Protein AF-A0A0P9CFW8-F1 (afdb_monomer)

InterPro domains:
  IPR012853 Chloramphenicol phosphotransferase-like [PF07931] (1-54)
  IPR027417 P-loop containing nucleoside triphosphate hydrolase [G3DSA:3.40.50.300] (1-91)
  IPR027417 P-loop containing nucleoside triphosphate hydrolase [SSF52540] (1-49)

Secondary structure (DSSP, 8-state):
-------STTSSHHHHHHHHHHH-SS------HHHHHTTS-GGGEESSSGGGGSEEEEEEEETTEEEEEEEE-HHHHHHHHHHHHHHHHH-

Nearest PDB structures (foldseek):
  8uu4-assembly1_g  TM=4.516E-01  e=2.038E+00  Listeria innocua
  2kqr-assembly1_A  TM=4.828E-01  e=3.688E+00  Brugia malayi
  7dma-assembly1_B  TM=2.561E-01  e=1.673E+00  Vibrio alginolyticus
  8cua-assembly1_A  TM=2.445E-01  e=4.494E+00  Homo sapiens
  8ctd-assembly1_A  TM=2.237E-01  e=5.850E+00  Homo sapiens

Foldseek 3Di:
DDDDDDDDPPPCSVVVQVVCQVPDPDGDDDDDPVNLVVVDPPCCDEPHPNVQQAWYWDWDADPVGIDTDIDGHPNNVVSVVVSVVVVVVVD

Structure (mmCIF, N/CA/C/O backbone):
data_AF-A0A0P9CFW8-F1
#
_entry.id   AF-A0A0P9CFW8-F1
#
loop_
_atom_site.group_PDB
_atom_site.id
_atom_site.type_symbol
_atom_site.label_atom_id
_atom_site.label_alt_id
_atom_site.label_comp_id
_atom_site.label_asym_id
_atom_site.label_entity_id
_atom_site.label_seq_id
_atom_site.pdbx_PDB_ins_code
_atom_site.Cartn_x
_atom_site.Cartn_y
_atom_site.Cartn_z
_atom_site.occupancy
_atom_site.B_iso_or_equiv
_atom_site.auth_seq_id
_atom_site.auth_comp_id
_atom_site.auth_asym_id
_atom_site.auth_atom_id
_atom_site.pdbx_PDB_model_num
ATOM 1 N N . MET A 1 1 ? -3.186 7.128 20.056 1.00 86.06 1 MET A N 1
ATOM 2 C CA . MET A 1 1 ? -2.126 6.155 20.469 1.00 86.06 1 MET A CA 1
ATOM 3 C C . MET A 1 1 ? -1.725 5.375 19.233 1.00 86.06 1 MET A C 1
ATOM 5 O O . MET A 1 1 ? -2.618 4.877 18.566 1.00 86.06 1 MET A O 1
ATOM 9 N N . ILE A 1 2 ? -0.429 5.252 18.931 1.00 92.62 2 ILE A N 1
ATOM 10 C CA . ILE A 1 2 ? 0.049 4.564 17.721 1.00 92.62 2 ILE A CA 1
ATOM 11 C C . ILE A 1 2 ? 0.819 3.303 18.117 1.00 92.62 2 ILE A C 1
ATOM 13 O O . ILE A 1 2 ? 1.723 3.368 18.948 1.00 92.62 2 ILE A O 1
ATOM 17 N N . ILE A 1 3 ? 0.477 2.172 17.497 1.00 94.62 3 ILE A N 1
ATOM 18 C CA . ILE A 1 3 ? 1.205 0.904 17.616 1.00 94.62 3 ILE A CA 1
ATOM 19 C C . ILE A 1 3 ? 1.842 0.609 16.258 1.00 94.62 3 ILE A C 1
ATOM 21 O O . ILE A 1 3 ? 1.146 0.560 15.247 1.00 94.62 3 ILE A O 1
ATOM 25 N N . VAL A 1 4 ? 3.161 0.408 16.229 1.00 95.06 4 VAL A N 1
ATOM 26 C CA . VAL A 1 4 ? 3.905 0.103 14.997 1.00 95.06 4 VAL A CA 1
ATOM 27 C C . VAL A 1 4 ? 4.327 -1.362 15.004 1.00 95.06 4 VAL A C 1
ATOM 29 O O . VAL A 1 4 ? 5.085 -1.789 15.872 1.00 95.06 4 VAL A O 1
ATOM 32 N N . LEU A 1 5 ? 3.863 -2.128 14.014 1.00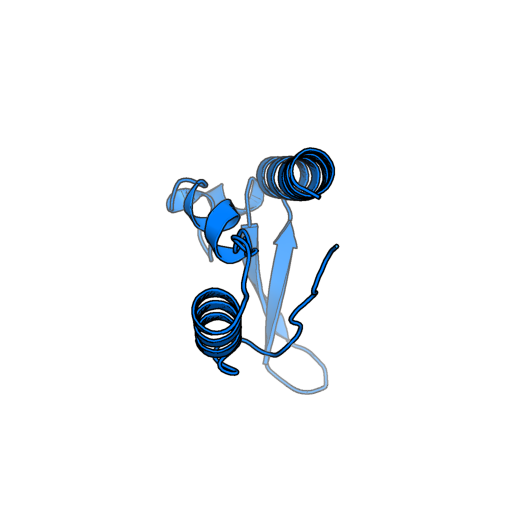 95.75 5 LEU A N 1
ATOM 33 C CA . LEU A 1 5 ? 4.260 -3.521 13.804 1.00 95.75 5 LEU A CA 1
ATOM 34 C C . LEU A 1 5 ? 5.312 -3.594 12.691 1.00 95.75 5 LEU A C 1
ATOM 36 O O . LEU A 1 5 ? 5.000 -3.363 11.524 1.00 95.75 5 LEU A O 1
ATOM 40 N N . ASN A 1 6 ? 6.553 -3.942 13.040 1.00 94.88 6 ASN A N 1
ATOM 41 C CA . ASN A 1 6 ? 7.652 -4.110 12.087 1.00 94.88 6 ASN A CA 1
ATOM 42 C C . ASN A 1 6 ? 8.152 -5.560 12.079 1.00 94.88 6 ASN A C 1
ATOM 44 O O . ASN A 1 6 ? 8.335 -6.174 13.126 1.00 94.88 6 ASN A O 1
ATOM 48 N N . GLY A 1 7 ? 8.377 -6.107 10.889 1.00 91.94 7 GLY A N 1
ATOM 49 C CA . GLY A 1 7 ? 8.781 -7.494 10.687 1.00 91.94 7 GLY A CA 1
ATOM 50 C C . GLY A 1 7 ? 8.853 -7.840 9.205 1.00 91.94 7 GLY A C 1
ATOM 51 O O . GLY A 1 7 ? 8.236 -7.167 8.372 1.00 91.94 7 GLY A O 1
ATOM 52 N N . VAL A 1 8 ? 9.590 -8.900 8.873 1.00 91.50 8 VAL A N 1
ATOM 53 C CA . VAL A 1 8 ? 9.772 -9.364 7.487 1.00 91.50 8 VAL A CA 1
ATOM 54 C C . VAL A 1 8 ? 8.437 -9.686 6.805 1.00 91.50 8 VAL A C 1
ATOM 56 O O . VAL A 1 8 ? 7.402 -9.855 7.461 1.00 91.50 8 VAL A O 1
ATOM 59 N N . SER A 1 9 ? 8.428 -9.740 5.470 1.00 86.06 9 SER A N 1
ATOM 60 C CA . SER A 1 9 ? 7.235 -10.175 4.733 1.00 86.06 9 SER A CA 1
ATOM 61 C C . SER A 1 9 ? 6.744 -11.524 5.272 1.00 86.06 9 SER A C 1
ATOM 63 O O . SER A 1 9 ? 7.546 -12.389 5.616 1.00 86.06 9 SER A O 1
ATOM 65 N N . SER A 1 10 ? 5.425 -11.674 5.405 1.00 88.69 10 SER A N 1
ATOM 66 C CA . SER A 1 10 ? 4.773 -12.871 5.962 1.00 88.69 10 SER A CA 1
ATOM 67 C C . SER A 1 10 ? 5.107 -13.230 7.423 1.00 88.69 10 SER A C 1
ATOM 69 O O . SER A 1 10 ? 4.726 -14.299 7.883 1.00 88.69 10 SER A O 1
ATOM 71 N N . SER A 1 11 ? 5.715 -12.337 8.216 1.00 94.44 11 SER A N 1
ATOM 72 C CA . SER A 1 11 ? 5.998 -12.585 9.646 1.00 94.44 11 SER A CA 1
ATOM 73 C C . SER A 1 11 ? 4.766 -12.585 10.575 1.00 94.44 11 SER A C 1
ATOM 75 O O . SER A 1 11 ? 4.924 -12.537 11.791 1.00 94.44 11 SER A O 1
ATOM 77 N N . GLY A 1 12 ? 3.541 -12.546 10.037 1.00 94.31 12 GLY A N 1
ATOM 78 C CA . GLY A 1 12 ? 2.302 -12.535 10.829 1.00 94.31 12 GLY A CA 1
ATOM 79 C C . GLY A 1 12 ? 1.822 -11.164 11.328 1.00 94.31 12 GLY A C 1
ATOM 80 O O . GLY A 1 12 ? 0.913 -11.113 12.153 1.00 94.31 12 GLY A O 1
ATOM 81 N N . LYS A 1 13 ? 2.372 -10.046 10.827 1.00 96.12 13 LYS A N 1
ATOM 82 C CA . LYS A 1 13 ? 1.985 -8.679 11.252 1.00 96.12 13 LYS A CA 1
ATOM 83 C C . LYS A 1 13 ? 0.476 -8.431 11.174 1.00 96.12 13 LYS A C 1
ATOM 85 O O . LYS A 1 13 ? -0.109 -7.954 12.138 1.00 96.12 13 LYS A O 1
ATOM 90 N N . SER A 1 14 ? -0.156 -8.801 10.061 1.00 94.19 14 SER A N 1
ATOM 91 C CA . SER A 1 14 ? -1.596 -8.606 9.855 1.00 94.19 14 SER A CA 1
ATOM 92 C C . SER A 1 14 ? -2.438 -9.433 10.831 1.00 94.19 14 SER A C 1
ATOM 94 O O . SER A 1 14 ? -3.471 -8.964 11.301 1.00 94.19 14 SER A O 1
ATOM 96 N N . SER A 1 15 ? -1.976 -10.637 11.185 1.00 96.19 15 SER A N 1
ATOM 97 C CA . SER A 1 15 ? -2.631 -11.483 12.188 1.00 96.19 15 SER A CA 1
ATOM 98 C C . SER A 1 15 ? -2.552 -10.858 13.580 1.00 96.19 15 SER A C 1
ATOM 100 O O . SER A 1 15 ? -3.556 -10.817 14.286 1.00 96.19 15 SER A O 1
ATOM 102 N N . VAL A 1 16 ? -1.387 -10.315 13.952 1.00 97.12 16 VAL A N 1
ATOM 103 C CA . VAL A 1 16 ? -1.212 -9.584 15.218 1.00 97.12 16 VAL A CA 1
ATOM 104 C C . VAL A 1 16 ? -2.081 -8.327 15.243 1.00 97.12 16 VAL A C 1
ATOM 106 O O . VAL A 1 16 ? -2.774 -8.102 16.228 1.00 97.12 16 VAL A O 1
ATOM 109 N N . ALA A 1 17 ? -2.109 -7.545 14.159 1.00 96.56 17 ALA A N 1
ATOM 110 C CA . ALA A 1 17 ? -2.951 -6.353 14.071 1.00 96.56 17 ALA A CA 1
ATOM 111 C C . ALA A 1 17 ? -4.432 -6.680 14.303 1.00 96.56 17 ALA A C 1
ATOM 113 O O . ALA A 1 17 ? -5.098 -5.989 15.072 1.00 96.56 17 ALA A O 1
ATOM 114 N N . ARG A 1 18 ? -4.928 -7.763 13.693 1.00 96.56 18 ARG A N 1
ATOM 115 C CA . ARG A 1 18 ? -6.316 -8.205 13.860 1.00 96.56 18 ARG A CA 1
ATOM 116 C C . ARG A 1 18 ? -6.603 -8.683 15.284 1.00 96.56 18 ARG A C 1
ATOM 118 O O . ARG A 1 18 ? -7.592 -8.264 15.869 1.00 96.56 18 ARG A O 1
ATOM 125 N N . ALA A 1 19 ? -5.699 -9.463 15.876 1.00 97.69 19 ALA A N 1
ATOM 126 C CA . ALA A 1 19 ? -5.823 -9.872 17.275 1.00 97.69 19 ALA A CA 1
ATOM 127 C C . ALA A 1 19 ? -5.830 -8.667 18.235 1.00 97.69 19 ALA A C 1
ATOM 129 O O . ALA A 1 19 ? -6.581 -8.657 19.207 1.00 97.69 19 ALA A O 1
ATOM 130 N N . CYS A 1 20 ? -5.034 -7.628 17.957 1.00 97.00 20 CYS A N 1
ATOM 131 C CA . CYS A 1 20 ? -5.081 -6.380 18.716 1.00 97.00 20 CYS A CA 1
ATOM 132 C C . CYS A 1 20 ? -6.429 -5.671 18.561 1.00 97.00 20 CYS A C 1
ATOM 134 O O . CYS A 1 20 ? -6.968 -5.220 19.565 1.00 97.00 20 CYS A O 1
ATOM 136 N N . GLN A 1 21 ? -6.975 -5.578 17.342 1.00 97.06 21 GLN A N 1
ATOM 137 C CA . GLN A 1 21 ? -8.298 -4.987 17.105 1.00 97.06 21 GLN A CA 1
ATOM 138 C C . GLN A 1 21 ? -9.397 -5.713 17.891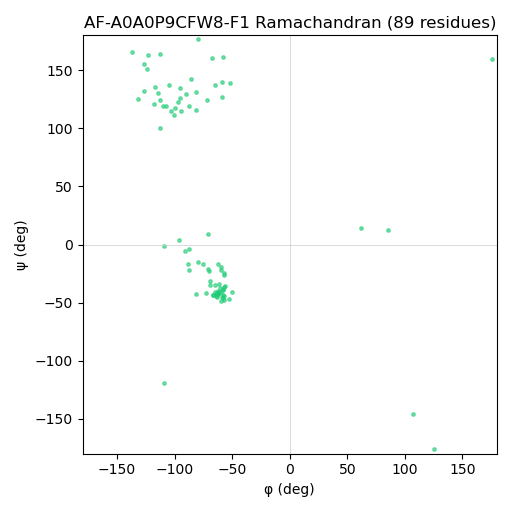 1.00 97.06 21 GLN A C 1
ATOM 140 O O . GLN A 1 21 ? -10.226 -5.047 18.502 1.00 97.06 21 GLN A O 1
ATOM 145 N N . ASP A 1 22 ? -9.370 -7.048 17.916 1.00 97.88 22 ASP A N 1
ATOM 146 C CA . ASP A 1 22 ? -10.366 -7.869 18.618 1.00 97.88 22 ASP A CA 1
ATOM 147 C C . ASP A 1 22 ? -10.257 -7.750 20.152 1.00 97.88 22 ASP A C 1
ATOM 149 O O . ASP A 1 22 ? -11.256 -7.865 20.861 1.00 97.88 22 ASP A O 1
ATOM 153 N N . ALA A 1 23 ? -9.048 -7.523 20.677 1.00 97.44 23 ALA A N 1
ATOM 154 C CA . ALA A 1 23 ? -8.790 -7.443 22.115 1.00 97.44 23 ALA A CA 1
ATOM 155 C C . ALA A 1 23 ? -8.970 -6.035 22.714 1.00 97.44 23 ALA A C 1
ATOM 157 O O . ALA A 1 23 ? -9.039 -5.899 23.939 1.00 97.44 23 ALA A O 1
ATOM 158 N N . TRP A 1 24 ? -8.993 -4.978 21.896 1.00 96.56 24 TRP A N 1
ATOM 159 C CA . TRP A 1 24 ? -9.015 -3.599 22.390 1.00 96.56 24 TRP A CA 1
ATOM 160 C C . TRP A 1 24 ? -10.434 -3.104 22.690 1.00 96.56 24 TRP A C 1
ATOM 162 O O . TRP A 1 24 ? -11.376 -3.365 21.950 1.00 96.56 24 TRP A O 1
ATOM 172 N N . ALA A 1 25 ? -10.586 -2.320 23.762 1.00 97.00 25 ALA A N 1
ATOM 173 C CA . ALA A 1 25 ? -11.889 -1.781 24.170 1.00 97.00 25 ALA A CA 1
ATOM 174 C C . ALA A 1 25 ? -12.430 -0.686 23.227 1.00 97.00 25 ALA A C 1
ATOM 176 O O . ALA A 1 25 ? -13.625 -0.401 23.222 1.00 97.00 25 ALA A O 1
ATOM 177 N N . THR A 1 26 ? -11.555 -0.050 22.448 1.00 95.25 26 THR A N 1
ATOM 178 C CA . THR A 1 26 ? -11.898 0.980 21.461 1.00 95.25 26 THR A CA 1
ATOM 179 C C . THR A 1 26 ? -11.324 0.612 20.093 1.00 95.25 26 THR A C 1
ATOM 181 O O . THR A 1 26 ? -10.333 -0.117 20.033 1.00 95.25 26 THR A O 1
ATOM 184 N N . PRO A 1 27 ? -11.899 1.113 18.983 1.00 94.38 27 PRO A N 1
ATOM 185 C CA . PRO A 1 27 ? -11.423 0.764 17.650 1.00 94.38 27 PRO A CA 1
ATOM 186 C C . PRO A 1 27 ? -9.947 1.125 17.434 1.00 94.38 27 PRO A C 1
ATOM 188 O O . PRO A 1 27 ? -9.552 2.280 17.590 1.00 94.38 27 PRO A O 1
ATOM 191 N N . LEU A 1 28 ? -9.150 0.143 17.007 1.00 95.62 28 LEU A N 1
ATOM 192 C CA . LEU A 1 28 ? -7.818 0.366 16.446 1.00 95.62 28 LEU A CA 1
ATOM 193 C C . LEU A 1 28 ? -7.919 0.364 14.917 1.00 95.62 28 LEU A C 1
ATOM 195 O O . LEU A 1 28 ? -8.376 -0.611 14.322 1.00 95.62 28 LEU A O 1
ATOM 199 N N . LEU A 1 29 ? -7.489 1.442 14.263 1.00 95.44 29 LEU A N 1
ATOM 200 C CA . LEU A 1 29 ? -7.446 1.507 12.801 1.00 95.44 29 LEU A CA 1
ATOM 201 C C . LEU A 1 29 ? -6.181 0.811 12.293 1.00 95.44 29 LEU A C 1
ATOM 203 O O . LEU A 1 29 ? -5.067 1.247 12.577 1.00 95.44 29 LEU A O 1
ATOM 207 N N . HIS A 1 30 ? -6.349 -0.283 11.549 1.00 95.00 30 HIS A N 1
ATOM 208 C CA . HIS A 1 30 ? -5.227 -0.995 10.945 1.00 95.00 30 HIS A CA 1
ATOM 209 C C . HIS A 1 30 ? -4.899 -0.405 9.573 1.00 95.00 30 HIS A C 1
ATOM 211 O O . HIS A 1 30 ? -5.724 -0.422 8.662 1.00 95.00 30 HIS A O 1
ATOM 217 N N . ILE A 1 31 ? -3.675 0.100 9.444 1.00 93.06 31 ILE A N 1
ATOM 218 C CA . ILE A 1 31 ? -3.142 0.698 8.224 1.00 93.06 31 ILE A CA 1
ATOM 219 C C . ILE A 1 31 ? -1.763 0.091 7.979 1.00 93.06 31 ILE A C 1
ATOM 221 O O . ILE A 1 31 ? -0.902 0.141 8.859 1.00 93.06 31 ILE A O 1
ATOM 225 N N . GLY A 1 32 ? -1.558 -0.482 6.795 1.00 92.06 32 GLY A N 1
ATOM 226 C CA . GLY A 1 32 ? -0.295 -1.100 6.399 1.00 92.06 32 GLY A CA 1
ATOM 227 C C . GLY A 1 32 ? 0.277 -0.490 5.126 1.00 92.06 32 GLY A C 1
ATOM 228 O O . GLY A 1 32 ? -0.433 0.149 4.353 1.00 92.06 32 GLY A O 1
ATOM 229 N N . VAL A 1 33 ? 1.567 -0.734 4.885 1.00 92.56 33 VAL A N 1
ATOM 230 C CA . VAL A 1 33 ? 2.219 -0.345 3.624 1.00 92.56 33 VAL A CA 1
ATOM 231 C C . VAL A 1 33 ? 1.520 -0.989 2.419 1.00 92.56 33 VAL A C 1
ATOM 233 O O . VAL A 1 33 ? 1.291 -0.314 1.418 1.00 92.56 33 VAL A O 1
ATOM 236 N N . ASP A 1 34 ? 1.094 -2.247 2.565 1.00 92.62 34 ASP A N 1
ATOM 237 C CA . ASP A 1 34 ? 0.387 -3.013 1.534 1.00 92.62 34 ASP A CA 1
ATOM 238 C C . ASP A 1 34 ? -0.942 -2.339 1.158 1.00 92.62 34 ASP A C 1
ATOM 240 O O . ASP A 1 34 ? -1.224 -2.156 -0.019 1.00 92.62 34 ASP A O 1
ATOM 244 N N . THR A 1 35 ? -1.690 -1.815 2.142 1.00 92.94 35 THR A N 1
ATOM 245 C CA . THR A 1 35 ? -2.949 -1.080 1.914 1.00 92.94 35 THR A CA 1
ATOM 246 C C . THR A 1 35 ? -2.775 0.116 0.979 1.00 92.94 35 THR A C 1
ATOM 248 O O . THR A 1 35 ? -3.675 0.424 0.204 1.00 92.94 35 THR A O 1
ATOM 251 N N . PHE A 1 36 ? -1.631 0.805 1.042 1.00 94.56 36 PHE A N 1
ATOM 252 C CA . PHE A 1 36 ? -1.344 1.904 0.123 1.00 94.56 36 PHE A CA 1
ATOM 253 C C . PHE A 1 36 ? -0.819 1.401 -1.215 1.00 94.56 36 PHE A C 1
ATOM 255 O O . PHE A 1 36 ? -1.243 1.918 -2.246 1.00 94.56 36 PHE A O 1
ATOM 262 N N . ILE A 1 37 ? 0.078 0.412 -1.221 1.00 95.38 37 ILE A N 1
ATOM 263 C CA . ILE A 1 37 ? 0.619 -0.162 -2.462 1.00 95.38 37 ILE A CA 1
ATOM 264 C C . ILE A 1 37 ? -0.508 -0.715 -3.344 1.00 95.38 37 ILE A C 1
ATOM 266 O O . ILE A 1 37 ? -0.484 -0.464 -4.545 1.00 95.38 37 ILE A O 1
ATOM 270 N N . ASP A 1 38 ? -1.532 -1.341 -2.760 1.00 94.75 38 ASP A N 1
ATOM 271 C CA . ASP A 1 38 ? -2.698 -1.880 -3.478 1.00 94.75 38 ASP A CA 1
ATOM 272 C C . ASP A 1 38 ? -3.530 -0.806 -4.208 1.00 94.75 38 ASP A C 1
ATOM 274 O O . ASP A 1 38 ? -4.311 -1.117 -5.106 1.00 94.75 38 ASP A O 1
ATOM 278 N N . THR A 1 39 ? -3.361 0.478 -3.868 1.00 95.31 39 THR A N 1
ATOM 279 C CA . THR A 1 39 ? -4.000 1.592 -4.59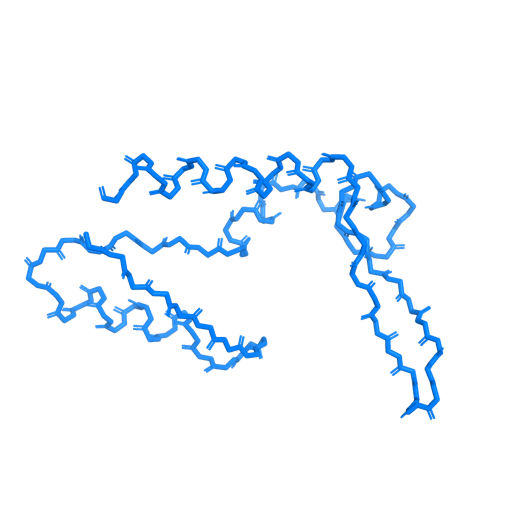7 1.00 95.31 39 THR A CA 1
ATOM 280 C C . THR A 1 39 ? -3.277 1.956 -5.895 1.00 95.31 39 THR A C 1
ATOM 282 O O . THR A 1 39 ? -3.816 2.684 -6.734 1.00 95.31 39 THR A O 1
ATOM 285 N N . LEU A 1 40 ? -2.044 1.478 -6.070 1.00 95.31 40 LEU A N 1
ATOM 286 C CA . LEU A 1 40 ? -1.248 1.719 -7.258 1.00 95.31 40 LEU A CA 1
ATOM 287 C C . LEU A 1 40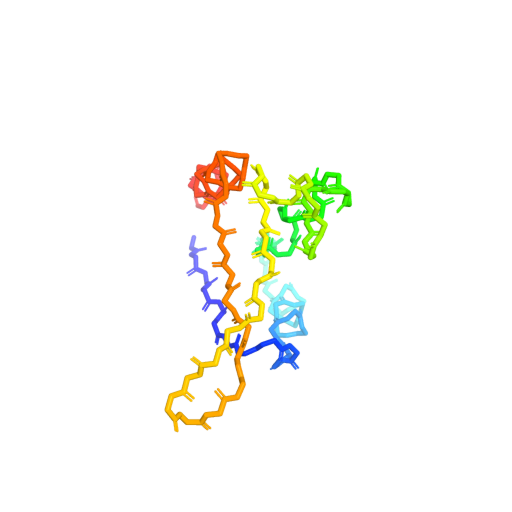 ? -1.669 0.729 -8.360 1.00 95.31 40 LEU A C 1
ATOM 289 O O . LEU A 1 40 ? -1.716 -0.472 -8.105 1.00 95.31 40 LEU A O 1
ATOM 293 N N . PRO A 1 41 ? -1.939 1.178 -9.602 1.00 96.31 41 PRO A N 1
ATOM 294 C CA . PRO A 1 41 ? -2.255 0.245 -10.679 1.00 96.31 41 PRO A CA 1
ATOM 295 C C . PRO A 1 41 ? -1.106 -0.744 -10.904 1.00 96.31 41 PRO A C 1
ATOM 297 O O . PRO A 1 41 ? 0.055 -0.335 -10.931 1.00 96.31 41 PRO A O 1
ATOM 300 N N . GLU A 1 42 ? -1.437 -2.013 -11.147 1.00 95.50 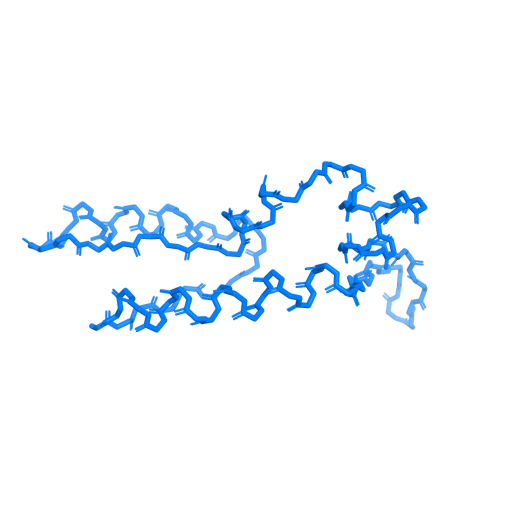42 GLU A N 1
ATOM 301 C CA . GLU A 1 42 ? -0.485 -3.135 -11.184 1.00 95.50 42 GLU A CA 1
ATOM 302 C C . GLU A 1 42 ? 0.747 -2.876 -12.067 1.00 95.50 42 GLU A C 1
ATOM 304 O O . GLU A 1 42 ? 1.872 -3.120 -11.651 1.00 95.50 42 GLU A O 1
ATOM 309 N N . ARG A 1 43 ? 0.574 -2.256 -13.243 1.00 97.00 43 ARG A N 1
ATOM 310 C CA . ARG A 1 43 ? 1.682 -1.919 -14.164 1.00 97.00 43 ARG A CA 1
ATOM 311 C C . ARG A 1 43 ? 2.761 -0.995 -13.575 1.00 97.00 43 ARG A C 1
ATOM 313 O O . ARG A 1 43 ? 3.872 -0.932 -14.099 1.00 97.00 43 ARG A O 1
ATOM 320 N N . PHE A 1 44 ? 2.449 -0.281 -12.494 1.00 98.00 44 PHE A N 1
ATOM 321 C CA . PHE A 1 44 ? 3.378 0.593 -11.779 1.00 98.00 44 PHE A CA 1
ATOM 322 C C . PHE A 1 44 ? 4.038 -0.083 -10.560 1.00 98.00 44 PHE A C 1
ATOM 324 O O . PHE A 1 44 ? 4.797 0.586 -9.859 1.00 98.00 44 PHE A O 1
ATOM 331 N N . CYS A 1 45 ? 3.797 -1.372 -10.304 1.00 97.62 45 CYS A N 1
ATOM 332 C CA . CYS A 1 45 ? 4.418 -2.138 -9.220 1.00 97.62 45 CYS A CA 1
ATOM 333 C C . CYS A 1 45 ? 5.067 -3.426 -9.760 1.00 97.62 45 CYS A C 1
ATOM 335 O O . CYS A 1 45 ? 4.450 -4.159 -10.526 1.00 97.62 45 CYS A O 1
ATOM 337 N N . GLY A 1 46 ? 6.310 -3.720 -9.374 1.00 96.56 46 GLY A N 1
ATOM 338 C CA . GLY A 1 46 ? 7.020 -4.945 -9.770 1.00 96.56 46 GLY A CA 1
ATOM 339 C C . GLY A 1 46 ? 8.131 -4.719 -10.801 1.00 96.56 46 GLY A C 1
ATOM 340 O O . GLY A 1 46 ? 8.831 -3.709 -10.760 1.00 96.56 46 GLY A O 1
ATOM 341 N N . GLU A 1 47 ? 8.349 -5.677 -11.705 1.00 95.31 47 GLU A N 1
ATOM 342 C CA . GLU A 1 47 ? 9.527 -5.697 -12.601 1.00 95.31 47 GLU A CA 1
ATOM 343 C C . GLU A 1 47 ? 9.309 -4.975 -13.952 1.00 95.31 47 GLU A C 1
ATOM 345 O O . GLU A 1 47 ? 10.242 -4.814 -14.740 1.00 95.31 47 GLU A O 1
ATOM 350 N N . GLY A 1 48 ? 8.084 -4.518 -14.239 1.00 94.12 48 GLY A N 1
ATOM 351 C CA . GLY A 1 48 ? 7.720 -3.901 -15.519 1.00 94.12 48 GLY A CA 1
ATOM 352 C C . GLY A 1 48 ? 8.388 -2.543 -15.792 1.00 94.12 48 GLY A C 1
ATOM 353 O O . GLY A 1 48 ? 8.820 -1.832 -14.886 1.00 94.12 48 GLY A O 1
ATOM 354 N N . HIS A 1 49 ? 8.422 -2.133 -17.067 1.00 95.06 49 HIS A N 1
ATOM 355 C CA . HIS A 1 49 ? 9.009 -0.848 -17.478 1.00 95.06 49 HIS A CA 1
ATOM 356 C C . HIS A 1 49 ? 8.323 0.358 -16.814 1.00 95.06 49 HIS A C 1
ATOM 358 O O . HIS A 1 49 ? 9.000 1.294 -16.389 1.00 95.06 49 HIS A O 1
ATOM 364 N N . GLU A 1 50 ? 6.992 0.343 -16.698 1.00 97.44 50 GLU A N 1
ATOM 365 C CA . GLU A 1 50 ? 6.242 1.428 -16.056 1.00 97.44 50 GLU A CA 1
ATOM 366 C C . GLU A 1 50 ? 6.447 1.483 -14.536 1.00 97.44 50 GLU A C 1
ATOM 368 O O . GLU A 1 50 ? 6.353 2.567 -13.955 1.00 97.44 50 GLU A O 1
ATOM 373 N N . ALA A 1 51 ? 6.846 0.376 -13.897 1.00 97.69 51 ALA A N 1
ATOM 374 C CA . ALA A 1 51 ? 7.107 0.322 -12.459 1.00 97.69 51 ALA A CA 1
ATOM 375 C C . ALA A 1 51 ? 8.202 1.297 -12.005 1.00 97.69 51 ALA A C 1
ATOM 377 O O . ALA A 1 51 ? 8.179 1.749 -10.862 1.00 97.69 51 ALA A O 1
ATOM 378 N N . ARG A 1 52 ? 9.088 1.745 -12.910 1.00 97.62 52 ARG A N 1
ATOM 379 C CA . ARG A 1 52 ? 10.070 2.814 -12.635 1.00 97.62 52 ARG A CA 1
ATOM 380 C C . ARG A 1 52 ? 9.438 4.130 -12.162 1.00 97.62 52 ARG A C 1
ATOM 382 O O . ARG A 1 52 ? 10.108 4.934 -1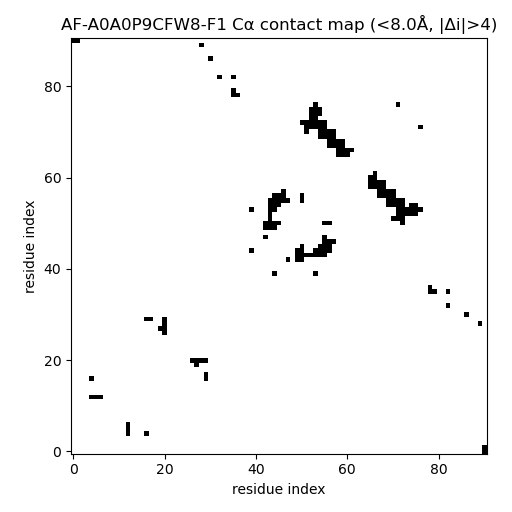1.516 1.00 97.62 52 ARG A O 1
ATOM 389 N N . TYR A 1 53 ? 8.171 4.378 -12.506 1.00 98.06 53 TYR A N 1
ATOM 390 C CA . TYR A 1 53 ? 7.426 5.550 -12.044 1.00 98.06 53 TYR A CA 1
ATOM 391 C C . TYR A 1 53 ? 6.715 5.313 -10.703 1.00 98.06 53 TYR A C 1
ATOM 393 O O . TYR A 1 53 ? 6.439 6.276 -9.984 1.00 98.06 53 TYR A O 1
ATOM 401 N N . GLY A 1 54 ? 6.456 4.050 -10.357 1.00 98.12 54 GLY A N 1
ATOM 402 C CA . GLY A 1 54 ? 5.857 3.595 -9.106 1.00 98.12 54 GLY A CA 1
ATOM 403 C C . GLY A 1 54 ? 6.869 2.877 -8.215 1.00 98.12 54 GLY A C 1
ATOM 404 O O . GLY A 1 54 ? 7.835 3.503 -7.780 1.00 98.12 54 GLY A O 1
ATOM 405 N N . LEU A 1 55 ? 6.631 1.602 -7.902 1.00 97.62 55 LEU A N 1
ATOM 406 C CA . LEU A 1 55 ? 7.489 0.778 -7.048 1.00 97.62 55 LEU A CA 1
ATOM 407 C C . LEU A 1 55 ? 8.146 -0.337 -7.876 1.00 97.62 55 LEU A C 1
ATOM 409 O O . LEU A 1 55 ? 7.518 -1.351 -8.171 1.00 97.62 55 LEU A O 1
ATOM 413 N N . GLN A 1 56 ? 9.408 -0.149 -8.263 1.00 97.94 56 GLN A N 1
ATOM 414 C CA . GLN A 1 56 ? 10.108 -1.073 -9.155 1.00 97.94 56 GLN A CA 1
ATOM 415 C C . GLN A 1 56 ? 10.936 -2.097 -8.385 1.00 97.94 56 GLN A C 1
ATOM 417 O O . GLN A 1 56 ? 11.696 -1.732 -7.487 1.00 97.94 56 GLN A O 1
ATOM 422 N N . PHE A 1 57 ? 10.850 -3.363 -8.783 1.00 96.88 57 PHE A N 1
ATOM 423 C CA . PHE A 1 57 ? 11.693 -4.440 -8.271 1.00 96.88 57 PHE A CA 1
ATOM 424 C C . PHE A 1 57 ? 12.811 -4.698 -9.278 1.00 96.88 57 PHE A C 1
ATOM 426 O O . PHE A 1 57 ? 12.558 -5.032 -10.434 1.00 96.88 57 PHE A O 1
ATOM 433 N N . VAL A 1 58 ? 14.056 -4.493 -8.854 1.00 96.88 58 VAL A N 1
ATOM 434 C CA . VAL A 1 58 ? 15.236 -4.649 -9.706 1.00 96.88 58 VAL A CA 1
ATOM 435 C C . VAL A 1 58 ? 16.115 -5.746 -9.136 1.00 96.88 58 VAL A C 1
ATOM 437 O O . VAL A 1 58 ? 16.585 -5.659 -8.003 1.00 96.88 58 VAL A O 1
ATOM 440 N N . ARG A 1 59 ? 16.363 -6.784 -9.932 1.00 96.06 59 ARG A N 1
ATOM 441 C CA . ARG A 1 59 ? 17.303 -7.844 -9.564 1.00 96.06 59 ARG A CA 1
ATOM 442 C C . ARG A 1 59 ? 18.719 -7.291 -9.653 1.00 96.06 59 ARG A C 1
ATOM 444 O O . ARG A 1 59 ? 19.129 -6.783 -10.696 1.00 96.06 59 ARG A O 1
ATOM 451 N N . ILE A 1 60 ? 19.454 -7.392 -8.557 1.00 96.44 60 ILE A N 1
ATOM 452 C CA . ILE A 1 60 ? 20.834 -6.931 -8.444 1.00 96.44 60 ILE A CA 1
ATOM 453 C C . ILE A 1 60 ? 21.730 -8.082 -7.992 1.00 96.44 60 ILE A C 1
ATOM 455 O O . ILE A 1 60 ? 21.297 -8.986 -7.277 1.00 96.44 60 ILE A O 1
ATOM 459 N N . GLN A 1 61 ? 22.996 -8.040 -8.395 1.00 97.12 61 GLN A N 1
ATOM 460 C CA . GLN A 1 61 ? 24.015 -8.933 -7.863 1.00 97.12 61 GLN A CA 1
ATOM 461 C C . GLN A 1 61 ? 24.750 -8.218 -6.731 1.00 97.12 61 GLN A C 1
ATOM 463 O O . GLN A 1 61 ? 25.264 -7.117 -6.920 1.00 97.12 61 GLN A O 1
ATOM 468 N N . THR A 1 62 ? 24.811 -8.845 -5.561 1.00 95.12 62 THR A N 1
ATOM 469 C CA . THR A 1 62 ? 25.586 -8.353 -4.416 1.00 95.12 62 THR A CA 1
ATOM 470 C C . THR A 1 62 ? 26.749 -9.309 -4.126 1.00 95.12 62 THR A C 1
ATOM 472 O O . THR A 1 62 ? 26.713 -10.460 -4.581 1.00 95.12 62 THR A O 1
ATOM 475 N N . PRO A 1 63 ? 27.764 -8.893 -3.344 1.00 95.50 63 PRO A N 1
ATOM 476 C CA . PRO A 1 63 ? 28.820 -9.799 -2.884 1.00 95.50 63 PRO A CA 1
ATOM 477 C C . PRO A 1 63 ? 28.296 -11.013 -2.097 1.00 95.50 63 PRO A C 1
ATOM 479 O O . PRO A 1 63 ? 28.937 -12.057 -2.096 1.00 95.50 63 PRO A O 1
ATOM 482 N N . ALA A 1 64 ? 27.124 -10.894 -1.459 1.00 94.88 64 ALA A N 1
ATOM 483 C CA . ALA A 1 64 ? 26.477 -11.969 -0.704 1.00 94.88 64 ALA A CA 1
ATOM 484 C C . ALA A 1 64 ? 25.570 -12.873 -1.565 1.00 94.88 64 ALA A C 1
ATOM 486 O O . ALA A 1 64 ? 25.019 -13.846 -1.056 1.00 94.88 64 ALA A O 1
ATOM 487 N N . GLY A 1 65 ? 25.395 -12.558 -2.853 1.00 96.00 65 GLY A N 1
ATOM 488 C CA . GLY A 1 65 ? 24.505 -13.281 -3.760 1.00 96.00 65 GLY A CA 1
ATOM 489 C C . GLY A 1 65 ? 23.469 -12.387 -4.458 1.00 96.00 65 GLY A C 1
ATOM 490 O O . GLY A 1 65 ? 23.506 -11.158 -4.330 1.00 96.00 65 GLY A O 1
ATOM 491 N N . PRO A 1 66 ? 22.558 -12.987 -5.243 1.00 96.31 66 PRO A N 1
ATOM 492 C CA . PRO A 1 66 ? 21.483 -12.257 -5.904 1.00 96.31 66 PRO A CA 1
ATOM 493 C C . PRO A 1 66 ? 20.510 -11.663 -4.877 1.00 96.31 66 PRO A C 1
ATOM 495 O O . PRO A 1 66 ? 20.120 -12.329 -3.919 1.00 96.31 66 PRO A O 1
ATOM 498 N N . ALA A 1 67 ? 20.090 -10.420 -5.098 1.00 95.50 67 ALA A N 1
ATOM 499 C CA . ALA A 1 67 ? 19.114 -9.724 -4.268 1.00 95.50 67 ALA A CA 1
ATOM 500 C C . ALA A 1 67 ? 18.099 -8.964 -5.133 1.00 95.50 67 ALA A C 1
ATOM 502 O O . ALA A 1 67 ? 18.307 -8.755 -6.329 1.00 95.50 67 ALA 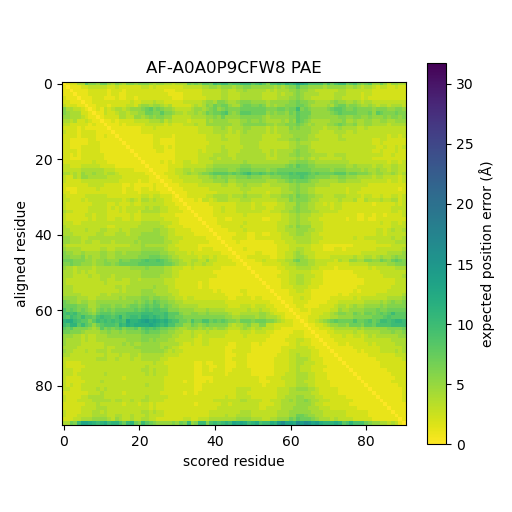A O 1
ATOM 503 N N . THR A 1 68 ? 16.995 -8.545 -4.517 1.00 95.25 68 THR A N 1
ATOM 504 C CA . THR A 1 68 ? 16.015 -7.651 -5.146 1.00 95.25 68 THR A CA 1
ATOM 505 C C . THR A 1 68 ? 16.084 -6.297 -4.462 1.00 95.25 68 THR A C 1
ATOM 507 O O . THR A 1 68 ? 15.861 -6.191 -3.257 1.00 95.25 68 THR A O 1
ATOM 510 N N . GLU A 1 69 ? 16.404 -5.268 -5.232 1.00 95.44 69 GLU A N 1
ATOM 511 C CA . GLU A 1 69 ? 16.351 -3.879 -4.805 1.00 95.44 69 GLU A CA 1
ATOM 512 C C . GLU A 1 69 ? 14.965 -3.310 -5.119 1.00 95.44 69 GLU A C 1
ATOM 514 O O . GLU A 1 69 ? 14.483 -3.415 -6.248 1.00 95.44 69 GLU A O 1
ATOM 519 N N . ILE A 1 70 ? 14.332 -2.681 -4.131 1.00 95.44 70 ILE A N 1
ATOM 520 C CA . ILE A 1 70 ? 13.075 -1.958 -4.329 1.00 95.44 70 ILE A CA 1
ATOM 521 C C . ILE A 1 70 ? 13.403 -0.486 -4.569 1.00 95.44 70 ILE A C 1
ATOM 523 O O . ILE A 1 70 ? 13.894 0.205 -3.674 1.00 95.44 70 ILE A O 1
ATOM 527 N N . ARG A 1 71 ? 13.107 0.009 -5.771 1.00 97.12 71 ARG A N 1
ATOM 528 C CA . ARG A 1 71 ? 13.330 1.404 -6.167 1.00 97.12 71 ARG A CA 1
ATOM 529 C C . ARG A 1 71 ? 12.020 2.177 -6.191 1.00 97.12 71 ARG A C 1
ATOM 531 O O . ARG A 1 71 ? 11.006 1.699 -6.692 1.00 97.12 71 ARG A O 1
ATOM 538 N N . GLN A 1 72 ? 12.055 3.401 -5.671 1.00 97.94 72 GLN A N 1
ATOM 539 C CA . GLN A 1 72 ? 10.880 4.266 -5.578 1.00 97.94 72 GLN A CA 1
ATOM 540 C C . GLN A 1 72 ? 10.901 5.355 -6.655 1.00 97.94 72 GLN A C 1
ATOM 542 O O . GLN A 1 72 ? 11.741 6.263 -6.633 1.00 97.94 72 GLN A O 1
ATOM 547 N N . GLY A 1 73 ? 9.934 5.292 -7.562 1.00 98.06 73 GLY A N 1
ATOM 548 C CA . GLY A 1 73 ? 9.606 6.343 -8.515 1.00 98.06 73 GLY A CA 1
ATOM 549 C C . GLY A 1 73 ? 8.766 7.476 -7.902 1.00 98.06 73 GLY A C 1
ATOM 550 O O . GLY A 1 73 ? 8.396 7.434 -6.723 1.00 98.06 73 GLY A O 1
ATOM 551 N N . PRO A 1 74 ? 8.455 8.526 -8.682 1.00 98.31 74 PRO A N 1
ATOM 552 C CA . PRO A 1 74 ? 7.693 9.685 -8.217 1.00 98.31 74 PRO A CA 1
ATOM 553 C C . PRO A 1 74 ? 6.312 9.343 -7.637 1.00 98.31 74 PRO A C 1
ATOM 555 O O . PRO A 1 74 ? 5.904 9.974 -6.660 1.00 98.31 74 PRO A O 1
ATOM 558 N N . TYR A 1 75 ? 5.594 8.358 -8.188 1.00 97.81 75 TYR A N 1
ATOM 559 C CA . TYR A 1 75 ? 4.281 7.968 -7.669 1.00 97.81 75 TYR A CA 1
ATOM 560 C C . TYR A 1 75 ? 4.393 7.222 -6.338 1.00 97.81 75 TYR A C 1
ATOM 562 O O . TYR A 1 75 ? 3.658 7.559 -5.414 1.00 97.81 75 TYR A O 1
ATOM 570 N N . ALA A 1 76 ? 5.362 6.310 -6.185 1.00 97.44 76 ALA A N 1
ATOM 571 C CA . ALA A 1 76 ? 5.604 5.638 -4.904 1.00 97.44 76 ALA A CA 1
ATOM 572 C C . ALA A 1 76 ? 6.020 6.628 -3.806 1.00 97.44 76 ALA A C 1
ATOM 574 O O . ALA A 1 76 ? 5.503 6.569 -2.694 1.00 97.44 76 ALA A O 1
ATOM 575 N N . LYS A 1 77 ? 6.884 7.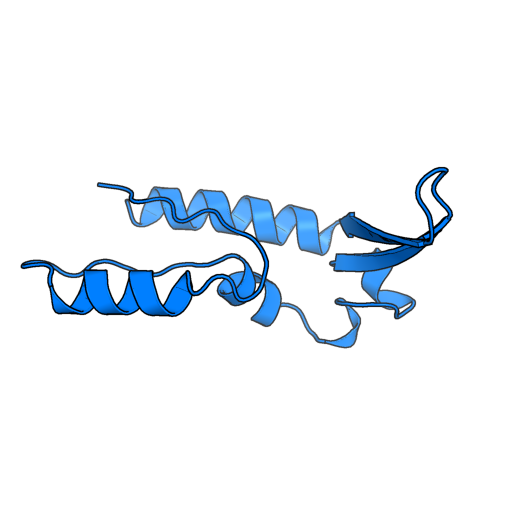603 -4.122 1.00 97.62 77 LYS A N 1
ATOM 576 C CA . LYS A 1 77 ? 7.272 8.657 -3.166 1.00 97.62 77 LYS A CA 1
ATOM 577 C C . LYS A 1 77 ? 6.066 9.461 -2.676 1.00 97.62 77 LYS A C 1
ATOM 579 O O . LYS A 1 77 ? 5.934 9.703 -1.479 1.00 97.62 77 LYS A O 1
ATOM 584 N N . ARG A 1 78 ? 5.169 9.857 -3.589 1.00 97.44 78 ARG A N 1
ATOM 585 C CA . ARG A 1 78 ? 3.926 10.569 -3.239 1.00 97.44 78 ARG A CA 1
ATOM 586 C C . ARG A 1 78 ? 2.982 9.700 -2.413 1.00 97.44 78 ARG A C 1
ATOM 588 O O . ARG A 1 78 ? 2.400 10.196 -1.456 1.00 97.44 78 ARG A O 1
ATOM 595 N N . LEU A 1 79 ? 2.858 8.426 -2.768 1.00 97.00 79 LEU A N 1
ATOM 596 C CA . LEU A 1 79 ? 2.050 7.443 -2.051 1.00 97.00 79 LEU A CA 1
ATOM 597 C C . LEU A 1 79 ? 2.534 7.281 -0.604 1.00 97.00 79 LEU A C 1
ATOM 599 O O . LEU A 1 79 ? 1.730 7.412 0.315 1.00 97.00 79 LEU A O 1
ATOM 603 N N . PHE A 1 80 ? 3.839 7.109 -0.375 1.00 96.75 80 PHE A N 1
ATOM 604 C CA . PHE A 1 80 ? 4.382 6.995 0.984 1.00 96.75 80 PHE A CA 1
ATOM 605 C C . PHE A 1 80 ? 4.304 8.305 1.778 1.00 96.75 80 PHE A C 1
ATOM 607 O O . PHE A 1 80 ? 4.035 8.273 2.977 1.00 96.75 80 PHE A O 1
ATOM 614 N N . ALA A 1 81 ? 4.465 9.464 1.132 1.00 96.38 81 ALA A N 1
ATOM 615 C CA . ALA A 1 81 ? 4.217 10.749 1.789 1.00 96.38 81 ALA A CA 1
ATOM 616 C C . ALA A 1 81 ? 2.741 10.894 2.216 1.00 96.38 81 ALA A C 1
ATOM 618 O O . ALA A 1 81 ? 2.456 11.324 3.334 1.00 96.38 81 ALA A O 1
ATOM 619 N N . GLY A 1 82 ? 1.807 10.478 1.354 1.00 96.12 82 GLY A N 1
ATOM 620 C CA . GLY A 1 82 ? 0.376 10.429 1.657 1.00 96.12 82 GLY A CA 1
ATOM 621 C C . GLY A 1 82 ? 0.047 9.471 2.803 1.00 96.12 82 GLY A C 1
ATOM 622 O O . GLY A 1 82 ? -0.746 9.824 3.670 1.00 96.12 82 GLY A O 1
ATOM 623 N N . MET A 1 83 ? 0.708 8.311 2.862 1.00 95.94 83 MET A N 1
ATOM 624 C CA . MET A 1 83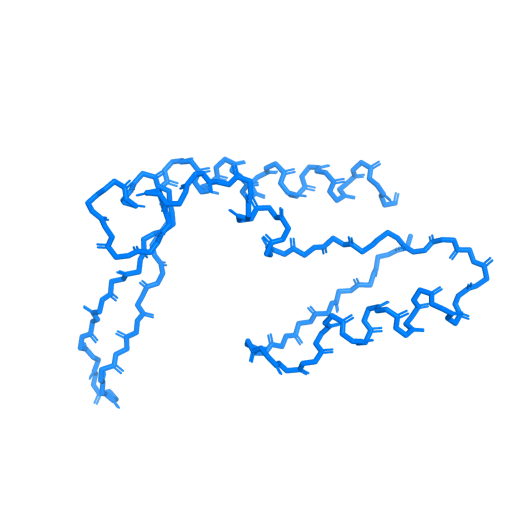 ? 0.583 7.363 3.973 1.00 95.94 83 MET A CA 1
ATOM 625 C C . MET A 1 83 ? 0.938 8.003 5.315 1.00 95.94 83 MET A C 1
ATOM 627 O O . MET A 1 83 ? 0.169 7.887 6.266 1.00 95.94 83 MET A O 1
ATOM 631 N N . VAL A 1 84 ? 2.061 8.721 5.393 1.00 93.81 84 VAL A N 1
ATOM 632 C CA . VAL A 1 84 ? 2.461 9.421 6.626 1.00 93.81 84 VAL A CA 1
ATOM 633 C C . VAL A 1 84 ? 1.428 10.483 7.018 1.00 93.81 84 VAL A C 1
ATOM 635 O O . VAL A 1 84 ? 1.052 10.564 8.187 1.00 93.81 84 VAL A O 1
ATOM 638 N N . GLY A 1 85 ? 0.919 11.253 6.050 1.00 95.44 85 GLY A N 1
ATOM 639 C CA . GLY A 1 85 ? -0.142 12.235 6.296 1.00 95.44 85 GLY A CA 1
ATOM 640 C C . GLY A 1 85 ? -1.446 11.603 6.796 1.00 95.44 85 GLY A C 1
ATOM 641 O O . GLY A 1 85 ? -2.045 12.101 7.746 1.00 95.44 85 GLY A O 1
ATOM 642 N N . ALA A 1 86 ? -1.859 10.478 6.207 1.00 95.12 86 ALA A N 1
ATOM 643 C CA . ALA A 1 86 ? -3.049 9.738 6.620 1.00 95.12 86 ALA A CA 1
ATOM 644 C C . ALA A 1 86 ? -2.912 9.172 8.040 1.00 95.12 86 ALA A C 1
ATOM 646 O O . ALA A 1 86 ? -3.839 9.307 8.831 1.00 95.12 86 ALA A O 1
ATOM 647 N N . ILE A 1 87 ? -1.751 8.604 8.391 1.00 93.94 87 ILE A N 1
ATOM 648 C CA . ILE A 1 87 ? -1.471 8.150 9.763 1.00 93.94 87 ILE A CA 1
ATOM 649 C C . ILE A 1 87 ? -1.611 9.320 10.742 1.00 93.94 87 ILE A C 1
ATOM 651 O O . ILE A 1 87 ? -2.280 9.178 11.758 1.00 93.94 87 ILE A O 1
ATOM 655 N N . GLY A 1 88 ? -1.034 10.484 10.421 1.00 93.62 88 GLY A N 1
ATOM 656 C CA . GLY A 1 88 ? -1.136 11.675 11.268 1.00 93.62 88 GLY A CA 1
ATOM 657 C C . GLY A 1 88 ? -2.570 12.179 11.462 1.00 93.62 88 GLY A C 1
ATOM 658 O O . GLY A 1 88 ? -2.903 12.652 12.541 1.00 93.62 88 GLY A O 1
ATOM 659 N N . ALA A 1 89 ? -3.429 12.047 10.450 1.00 95.00 89 ALA A N 1
ATOM 660 C CA . ALA A 1 89 ? -4.837 12.439 10.537 1.00 95.00 89 ALA A CA 1
ATOM 661 C C . ALA A 1 89 ? -5.711 11.453 11.339 1.00 95.00 89 ALA A C 1
ATOM 663 O O . ALA A 1 89 ? -6.826 11.803 11.718 1.00 95.00 89 ALA A O 1
ATOM 664 N N . LEU A 1 90 ? -5.232 10.226 11.566 1.00 92.19 90 LEU A N 1
ATOM 665 C CA . LEU A 1 90 ? -5.986 9.132 12.189 1.00 92.19 90 LEU A CA 1
ATOM 666 C C . LEU A 1 90 ? -5.507 8.787 13.614 1.00 92.19 90 LEU A C 1
ATOM 668 O O . LEU A 1 90 ? -6.066 7.874 14.223 1.00 92.19 90 LEU A O 1
ATOM 672 N N . ALA A 1 91 ? -4.470 9.465 14.121 1.00 84.19 91 ALA A N 1
ATOM 673 C CA . ALA A 1 91 ? -3.745 9.118 15.352 1.00 84.19 91 ALA A CA 1
ATOM 674 C C . ALA A 1 91 ? -4.181 9.865 16.623 1.00 84.19 91 ALA A C 1
ATOM 676 O O . ALA A 1 91 ? -4.624 11.028 16.514 1.00 84.19 91 ALA A O 1
#

Radius of gyration: 15.89 Å; Cα contacts (8 Å, |Δi|>4): 93; chains: 1; bounding box: 41×26×42 Å

Solvent-accessible surface area (backbone atoms only — not comparable to full-atom values): 5581 Å² total; per-residue (Å²): 119,88,85,87,85,85,74,62,91,89,69,47,60,70,60,53,52,49,53,48,40,74,70,42,95,58,93,60,87,88,80,55,73,62,69,56,54,71,72,51,63,65,65,27,47,36,74,47,83,56,0,58,45,15,40,18,47,40,82,43,83,48,99,92,41,79,45,75,46,81,44,75,14,69,52,35,51,51,50,54,53,48,49,55,52,52,50,66,76,73,89

Sequence (91 aa):
MIIVLNGVSSSGKSSVARACQDAWATPLLHIGVDTFIDTLPERFCGEGHEARYGLQFVRIQTPAGPATEIRQGPYAKRLFAGMVGAIGALA

Mean predicted aligned error: 3.25 Å

Organism: NCBI:txid186479

pLDDT: mean 95.36, std 2.56, range [84.19, 98.31]